Protein AF-A0A482RHV3-F1 (afdb_monomer_lite)

Secondary structure (DSSP, 8-state):
-HHHHHHHHHHHTT-SSEEESS-GGGHHHHHHHHHH-SSPEEEE--HHHHHHHHHHHHTTSS-HHHHHHHHHH-GGGS--SS-PPPPS------S----TTT---HHHHT-SEEE-TTHHHHHHHHHHHHHHHHHT--

Radius of gyration: 17.05 Å; chains: 1; bounding box: 28×46×50 Å

Sequence (138 aa):
MLATRAVARDVEEGADVVMVKPGMPYMDIIRDTANSVTLPVAVYQVSGEYAMLYHAATAGAFSLERAVMESLLCTSCCPLPLGCRAPAHTSRAHPLHVPPHMRAGFKRAGATILITYFAPDVLKWLKASAATAAAHRS

pLDDT: mean 77.73, std 21.41, range [29.59, 95.38]

Foldseek 3Di:
DVLLVVLVVCVVVPDQEAEDPAAQVVLVSLLVSLVNDPHAYEHENDPVNVVVLVVCVVVVVDPSLVVVCQQAAVCLPPDDPDDDDDDPDDDDDDVDPDPPVRRHHSVVSNHPHYHYPCVVVVVVVVVVVVVVVVVVVD

Structure (mmCIF, N/CA/C/O backbone):
data_AF-A0A482RHV3-F1
#
_entry.id   AF-A0A482RHV3-F1
#
loop_
_atom_site.group_PDB
_atom_site.id
_atom_site.type_symbol
_atom_site.label_atom_id
_atom_site.label_alt_id
_atom_site.label_comp_id
_atom_site.label_asym_id
_atom_site.label_entity_id
_atom_site.label_seq_id
_atom_site.pdbx_PDB_ins_code
_atom_site.Cartn_x
_atom_site.Cartn_y
_atom_site.Cartn_z
_atom_site.occupancy
_atom_site.B_iso_or_equiv
_atom_site.auth_seq_id
_atom_site.auth_comp_id
_atom_site.auth_asym_id
_atom_site.auth_atom_id
_atom_site.pdbx_PDB_model_num
ATOM 1 N N . MET A 1 1 ? -15.896 -11.165 7.874 1.00 71.06 1 MET A N 1
ATOM 2 C CA . MET A 1 1 ? -14.631 -11.681 7.297 1.00 71.06 1 MET A CA 1
ATOM 3 C C . MET A 1 1 ? -13.579 -11.789 8.405 1.00 71.06 1 MET A C 1
ATOM 5 O O . MET A 1 1 ? -13.714 -11.075 9.393 1.00 71.06 1 MET A O 1
ATOM 9 N N . LEU A 1 2 ? -12.568 -12.666 8.298 1.00 88.88 2 LEU A N 1
ATOM 10 C CA . LEU A 1 2 ? -11.502 -12.797 9.317 1.00 88.88 2 LEU A CA 1
ATOM 11 C C . LEU A 1 2 ? -10.729 -11.484 9.532 1.00 88.88 2 LEU A C 1
ATOM 13 O O . LEU A 1 2 ? -10.451 -11.137 10.674 1.00 88.88 2 LEU A O 1
ATOM 17 N N . ALA A 1 3 ? -10.474 -10.730 8.457 1.00 87.81 3 ALA A N 1
ATOM 18 C CA . ALA A 1 3 ? -9.776 -9.445 8.508 1.00 87.81 3 ALA A CA 1
ATOM 19 C C . ALA A 1 3 ? -10.468 -8.436 9.441 1.00 87.81 3 ALA A C 1
ATOM 21 O O . ALA A 1 3 ? -9.850 -7.948 10.377 1.00 87.81 3 ALA A O 1
ATOM 22 N N . THR A 1 4 ? -11.773 -8.204 9.274 1.00 87.00 4 THR A N 1
ATOM 23 C CA . THR A 1 4 ? -12.543 -7.278 10.125 1.00 87.00 4 THR A CA 1
ATOM 24 C C . THR A 1 4 ? -12.540 -7.690 11.599 1.00 87.00 4 THR A C 1
ATOM 26 O O . THR A 1 4 ? -12.526 -6.838 12.478 1.00 87.00 4 THR A O 1
ATOM 29 N N . ARG A 1 5 ? -12.539 -9.001 11.885 1.00 91.62 5 ARG A N 1
ATOM 30 C CA . ARG A 1 5 ? -12.485 -9.514 13.264 1.00 91.62 5 ARG A CA 1
ATOM 31 C C . ARG A 1 5 ? -11.115 -9.293 13.902 1.00 91.62 5 ARG A C 1
ATOM 33 O O . ARG A 1 5 ? -11.061 -8.951 15.074 1.00 91.62 5 ARG A O 1
ATOM 40 N N . ALA A 1 6 ? -10.038 -9.495 13.142 1.00 92.06 6 ALA A N 1
ATOM 41 C CA . ALA A 1 6 ? -8.682 -9.210 13.604 1.00 92.06 6 ALA A CA 1
ATOM 42 C C . ALA A 1 6 ? -8.512 -7.712 13.884 1.00 92.06 6 ALA A C 1
ATOM 44 O O . ALA A 1 6 ? -8.095 -7.341 14.969 1.00 92.06 6 ALA A O 1
ATOM 45 N N . VAL A 1 7 ? -8.968 -6.863 12.962 1.00 92.62 7 VAL A N 1
ATOM 46 C CA . VAL A 1 7 ? -8.947 -5.406 13.130 1.00 92.62 7 VAL A CA 1
ATOM 47 C C . VAL A 1 7 ? -9.720 -4.961 14.373 1.00 92.62 7 VAL A C 1
ATOM 49 O O . VAL A 1 7 ? -9.214 -4.151 15.140 1.00 92.62 7 VAL A O 1
ATOM 52 N N . ALA A 1 8 ? -10.931 -5.485 14.592 1.00 92.19 8 ALA A N 1
ATOM 53 C CA . ALA A 1 8 ? -11.720 -5.149 15.777 1.00 92.19 8 ALA A CA 1
ATOM 54 C C . ALA A 1 8 ? -10.989 -5.526 17.075 1.00 92.19 8 ALA A C 1
ATOM 56 O O . ALA A 1 8 ? -10.971 -4.743 18.018 1.00 92.19 8 ALA A O 1
ATOM 57 N N . ARG A 1 9 ? -10.328 -6.689 17.090 1.00 94.94 9 ARG A N 1
ATOM 58 C CA . ARG A 1 9 ? -9.505 -7.122 18.219 1.00 94.94 9 ARG A CA 1
ATOM 59 C C . ARG A 1 9 ? -8.299 -6.202 18.438 1.00 94.94 9 ARG A C 1
ATOM 61 O O . ARG A 1 9 ? -8.056 -5.817 19.571 1.00 94.94 9 ARG A O 1
ATOM 68 N N . ASP A 1 10 ? -7.580 -5.818 17.386 1.00 94.12 10 ASP A N 1
ATOM 69 C CA . ASP A 1 10 ? -6.425 -4.914 17.502 1.00 94.12 10 ASP A CA 1
ATOM 70 C C . ASP A 1 10 ? -6.849 -3.537 18.049 1.00 94.12 10 ASP A C 1
ATOM 72 O O . ASP A 1 10 ? -6.136 -2.921 18.841 1.00 94.12 10 ASP A O 1
ATOM 76 N N . VAL A 1 11 ? -8.043 -3.067 17.670 1.00 93.31 11 VAL A N 1
ATOM 77 C CA . VAL A 1 11 ? -8.641 -1.837 18.213 1.00 93.31 11 VAL A CA 1
ATOM 78 C C . VAL A 1 11 ? -8.963 -1.996 19.703 1.00 93.31 11 VAL A C 1
ATOM 80 O O . VAL A 1 11 ? -8.661 -1.097 20.485 1.00 93.31 11 VAL A O 1
ATOM 83 N N . GLU A 1 12 ? -9.541 -3.128 20.117 1.00 94.56 12 GLU A N 1
ATOM 84 C CA . GLU A 1 12 ? -9.814 -3.439 21.532 1.00 94.56 12 GLU A CA 1
ATOM 85 C C . GLU A 1 12 ? -8.529 -3.571 22.367 1.00 94.56 12 GLU A C 1
ATOM 87 O O . GLU A 1 12 ? -8.508 -3.178 23.533 1.00 94.56 12 GLU A O 1
ATOM 92 N N . GLU A 1 13 ? -7.446 -4.072 21.769 1.00 95.31 13 GLU A N 1
ATOM 93 C CA . GLU A 1 13 ? -6.113 -4.148 22.383 1.00 95.31 13 GLU A CA 1
ATOM 94 C C . GLU A 1 13 ? -5.410 -2.774 22.464 1.00 95.31 13 GLU A C 1
ATOM 96 O O . GLU A 1 13 ? -4.349 -2.663 23.080 1.00 95.31 13 GLU A O 1
ATOM 101 N N . GLY A 1 14 ? -6.018 -1.714 21.915 1.00 93.69 14 GLY A N 1
ATOM 102 C CA . GLY A 1 14 ? -5.547 -0.334 22.038 1.00 93.69 14 GLY A CA 1
ATOM 103 C C . GLY A 1 14 ? -4.613 0.126 20.917 1.00 93.69 14 GLY A C 1
ATOM 104 O O . GLY A 1 14 ? -3.769 0.987 21.152 1.00 93.69 14 GLY A O 1
ATOM 105 N N . ALA A 1 15 ? -4.725 -0.433 19.709 1.00 93.94 15 ALA A N 1
ATOM 106 C CA . ALA A 1 15 ? -3.962 0.051 18.560 1.00 93.94 15 ALA A CA 1
ATOM 107 C C . ALA A 1 15 ? -4.352 1.492 18.175 1.00 93.94 15 ALA A C 1
ATOM 109 O O . ALA A 1 15 ? -5.530 1.815 18.056 1.00 93.94 15 ALA A O 1
ATOM 110 N N . ASP A 1 16 ? -3.361 2.342 17.888 1.00 93.88 16 ASP A N 1
ATOM 111 C CA . ASP A 1 16 ? -3.587 3.715 17.397 1.00 93.88 16 ASP A CA 1
ATOM 112 C C . ASP A 1 16 ? -3.777 3.788 15.872 1.00 93.88 16 ASP A C 1
ATOM 114 O O . ASP A 1 16 ? -4.356 4.735 15.336 1.00 93.88 16 ASP A O 1
ATOM 118 N N . VAL A 1 17 ? -3.244 2.799 15.150 1.00 93.62 17 VAL A N 1
ATOM 119 C CA . VAL A 1 17 ? -3.249 2.717 13.685 1.00 93.62 17 VAL A CA 1
ATOM 120 C C . VAL A 1 17 ? -3.452 1.265 13.284 1.00 93.62 17 VAL A C 1
ATOM 122 O O . VAL A 1 17 ? -2.771 0.373 13.785 1.00 93.62 17 VAL A O 1
ATOM 125 N N . VAL A 1 18 ? -4.342 1.036 12.323 1.00 94.06 18 VAL A N 1
ATOM 126 C CA . VAL A 1 18 ? -4.572 -0.292 11.745 1.00 94.06 18 VAL A CA 1
ATOM 127 C C . VAL A 1 18 ? -3.834 -0.381 10.420 1.00 94.06 18 VAL A C 1
ATOM 129 O O . VAL A 1 18 ? -3.900 0.546 9.616 1.00 94.06 18 VAL A O 1
ATOM 132 N N . MET A 1 19 ? -3.142 -1.488 10.156 1.00 94.38 19 MET A N 1
ATOM 133 C CA . MET A 1 19 ? -2.393 -1.665 8.913 1.00 94.38 19 MET A CA 1
ATOM 134 C C . MET A 1 19 ? -2.876 -2.873 8.114 1.00 94.38 19 MET A C 1
ATOM 136 O O . MET A 1 19 ? -3.035 -3.962 8.656 1.00 94.38 19 MET A O 1
ATOM 140 N N . VAL A 1 20 ? -3.006 -2.698 6.798 1.00 93.12 20 VAL A N 1
ATOM 141 C CA . VAL A 1 20 ? -3.233 -3.796 5.852 1.00 93.12 20 VAL A CA 1
ATOM 142 C C . VAL A 1 20 ? -1.963 -4.070 5.051 1.00 93.12 20 VAL A C 1
ATOM 144 O O . VAL A 1 20 ? -1.325 -3.164 4.501 1.00 93.12 20 VAL A O 1
ATOM 147 N N . LYS A 1 21 ? -1.592 -5.349 4.992 1.00 93.69 21 LYS A N 1
ATOM 148 C CA . LYS A 1 21 ? -0.455 -5.859 4.230 1.00 93.69 21 LYS A CA 1
ATOM 149 C C . LYS A 1 21 ? -0.822 -7.225 3.643 1.00 93.69 21 LYS A C 1
ATOM 151 O O . LYS A 1 21 ? -1.242 -8.086 4.416 1.00 93.69 21 LYS A O 1
ATOM 156 N N . PRO A 1 22 ? -0.574 -7.492 2.346 1.00 91.94 22 PRO A N 1
ATOM 157 C CA . PRO A 1 22 ? -0.083 -6.595 1.288 1.00 91.94 22 PRO A CA 1
ATOM 158 C C . PRO A 1 22 ? -1.132 -5.580 0.788 1.00 91.94 22 PRO A C 1
ATOM 160 O O . PRO A 1 22 ? -2.271 -5.594 1.238 1.00 91.94 22 PRO A O 1
ATOM 163 N N . GLY A 1 23 ? -0.729 -4.660 -0.092 1.00 88.56 23 GLY A N 1
ATOM 164 C CA . GLY A 1 23 ? -1.519 -3.501 -0.502 1.00 88.56 23 GLY A CA 1
ATOM 165 C C . GLY A 1 23 ? -2.397 -3.759 -1.725 1.00 88.56 23 GLY A C 1
ATOM 166 O O . GLY A 1 23 ? -3.612 -3.892 -1.597 1.00 88.56 23 GLY A O 1
ATOM 167 N N . MET A 1 24 ? -1.809 -3.749 -2.931 1.00 87.06 24 MET A N 1
ATOM 168 C CA . MET A 1 24 ? -2.559 -3.787 -4.199 1.00 87.06 24 MET A CA 1
ATOM 169 C C . MET A 1 24 ? -3.577 -4.936 -4.327 1.00 87.06 24 MET A C 1
ATOM 171 O O . MET A 1 24 ? -4.678 -4.667 -4.808 1.00 87.06 24 MET A O 1
ATOM 175 N N . PRO A 1 25 ? -3.283 -6.187 -3.917 1.00 90.56 25 PRO A N 1
ATOM 176 C CA . PRO A 1 25 ? -4.238 -7.285 -4.073 1.00 90.56 25 PRO A CA 1
ATOM 177 C C . PRO A 1 25 ? -5.398 -7.256 -3.066 1.00 90.56 25 PRO A C 1
ATOM 179 O O . PRO A 1 25 ? -6.362 -7.984 -3.264 1.00 90.56 25 PRO A O 1
ATOM 182 N N . TYR A 1 26 ? -5.324 -6.429 -2.017 1.00 91.31 26 TYR A N 1
ATOM 183 C CA . TYR A 1 26 ? -6.296 -6.391 -0.916 1.00 91.31 26 TYR A CA 1
ATOM 184 C C . TYR A 1 26 ? -6.963 -5.012 -0.764 1.00 91.31 26 TYR A C 1
ATOM 186 O O . TYR A 1 26 ? -7.274 -4.566 0.342 1.00 91.31 26 TYR A O 1
ATOM 194 N N . MET A 1 27 ? -7.172 -4.295 -1.876 1.00 88.94 27 MET A N 1
ATOM 195 C CA . MET A 1 27 ? -7.837 -2.979 -1.869 1.00 88.94 27 MET A CA 1
ATOM 196 C C . MET A 1 27 ? -9.292 -3.028 -1.381 1.00 88.94 27 MET A C 1
ATOM 198 O O . MET A 1 27 ? -9.790 -2.037 -0.849 1.00 88.94 27 MET A O 1
ATOM 202 N N . ASP A 1 28 ? -9.962 -4.162 -1.549 1.00 90.44 28 ASP A N 1
ATOM 203 C CA . 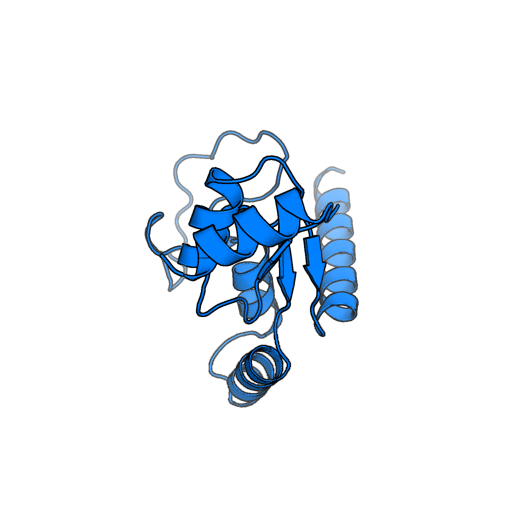ASP A 1 28 ? -11.267 -4.470 -0.964 1.00 90.44 28 ASP A CA 1
ATOM 204 C C . ASP A 1 28 ? -11.193 -4.527 0.568 1.00 90.44 28 ASP A C 1
ATOM 206 O O . ASP A 1 28 ? -11.942 -3.824 1.242 1.00 90.44 28 ASP A O 1
ATOM 210 N N . ILE A 1 29 ? -10.212 -5.245 1.123 1.00 92.06 29 ILE A N 1
ATOM 211 C CA . ILE A 1 29 ? -10.000 -5.335 2.574 1.00 92.06 29 ILE A CA 1
ATOM 212 C C . ILE A 1 29 ? -9.630 -3.972 3.161 1.00 92.06 29 ILE A C 1
ATOM 214 O O . ILE A 1 29 ? -10.110 -3.627 4.239 1.00 92.06 29 ILE A O 1
ATOM 218 N N . ILE A 1 30 ? -8.808 -3.174 2.470 1.00 91.69 30 ILE A N 1
ATOM 219 C CA . ILE A 1 30 ? -8.476 -1.805 2.899 1.00 91.69 30 ILE A CA 1
ATOM 220 C C . ILE A 1 30 ? -9.752 -0.972 3.025 1.00 91.69 30 ILE A C 1
ATOM 222 O O . ILE A 1 30 ? -9.928 -0.269 4.019 1.00 91.69 30 ILE A O 1
ATOM 226 N N . ARG A 1 31 ? -10.658 -1.093 2.050 1.00 91.25 31 ARG A N 1
ATOM 227 C CA . ARG A 1 31 ? -11.929 -0.371 2.048 1.00 91.25 31 ARG A CA 1
ATOM 228 C C . ARG A 1 31 ? -12.863 -0.835 3.154 1.00 91.25 31 ARG A C 1
ATOM 230 O O . ARG A 1 31 ? -13.419 0.002 3.859 1.00 91.25 31 ARG A O 1
ATOM 237 N N . ASP A 1 32 ? -13.010 -2.140 3.332 1.00 91.9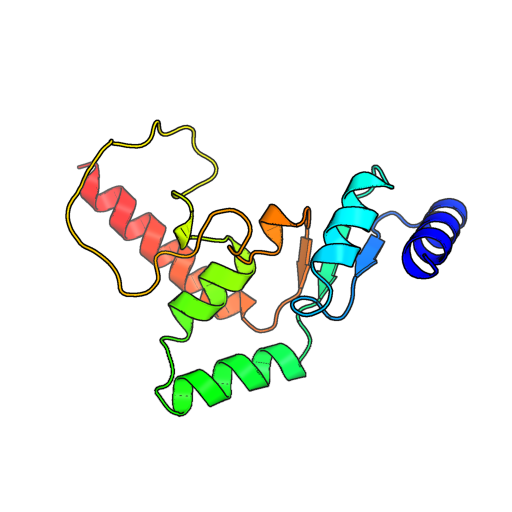4 32 ASP A N 1
ATOM 238 C CA . ASP A 1 32 ? -13.832 -2.699 4.404 1.00 91.94 32 ASP A CA 1
ATOM 239 C C . ASP A 1 32 ? -13.288 -2.303 5.778 1.00 91.94 32 ASP A C 1
ATOM 241 O O . ASP A 1 32 ? -14.047 -1.886 6.650 1.00 91.94 32 ASP A O 1
ATOM 245 N N . THR A 1 33 ? -11.964 -2.342 5.944 1.00 91.62 33 THR A N 1
ATOM 246 C CA . THR A 1 33 ? -11.276 -1.902 7.162 1.00 91.62 33 THR A CA 1
ATOM 247 C C . THR A 1 33 ? -11.554 -0.427 7.428 1.00 91.62 33 THR A C 1
ATOM 249 O O . THR A 1 33 ? -12.056 -0.099 8.500 1.00 91.62 33 THR A O 1
ATOM 252 N N . ALA A 1 34 ? -11.327 0.445 6.441 1.00 90.75 34 ALA A N 1
ATOM 253 C CA . ALA A 1 34 ? -11.549 1.886 6.560 1.00 90.75 34 ALA A CA 1
ATOM 254 C C . ALA A 1 34 ? -13.014 2.257 6.846 1.00 90.75 34 ALA A C 1
ATOM 256 O O . ALA A 1 34 ? -13.270 3.265 7.493 1.00 90.75 34 ALA A O 1
ATOM 257 N N . ASN A 1 35 ? -13.975 1.447 6.395 1.00 91.31 35 ASN A N 1
ATOM 258 C CA . ASN A 1 35 ? -15.391 1.642 6.715 1.00 91.31 35 ASN A CA 1
ATOM 259 C C . ASN A 1 35 ? -15.771 1.111 8.108 1.00 91.31 35 ASN A C 1
ATOM 261 O O . ASN A 1 35 ? -16.801 1.506 8.648 1.00 91.31 35 ASN A O 1
ATOM 265 N N . SER A 1 36 ? -14.983 0.186 8.663 1.00 89.62 36 SER A N 1
ATOM 266 C CA . SER A 1 36 ? -15.286 -0.502 9.924 1.00 89.62 36 SER A CA 1
ATOM 267 C C . SER A 1 36 ? -14.668 0.145 11.165 1.00 89.62 36 SER A C 1
ATOM 269 O O . SER A 1 36 ? -15.161 -0.094 12.265 1.00 89.62 36 SER A O 1
ATOM 271 N N . VAL A 1 37 ? -13.616 0.959 11.010 1.00 89.25 37 VAL A N 1
ATOM 272 C CA . VAL A 1 37 ? -12.912 1.614 12.125 1.00 89.25 37 VAL A CA 1
ATOM 273 C C . VAL A 1 37 ? -12.770 3.114 11.904 1.00 89.25 37 VAL A C 1
ATOM 275 O O . VAL A 1 37 ? -12.697 3.588 10.776 1.00 89.25 37 VAL A O 1
ATOM 278 N N . THR A 1 38 ? -12.681 3.870 12.996 1.00 90.12 38 THR A N 1
ATOM 279 C CA . THR A 1 38 ? -12.411 5.318 12.966 1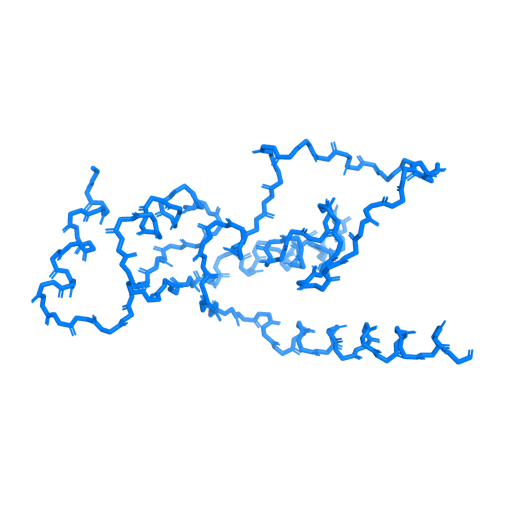.00 90.12 38 THR A CA 1
ATOM 280 C C . THR A 1 38 ? -10.919 5.651 13.003 1.00 90.12 38 THR A C 1
ATOM 282 O O . THR A 1 38 ? -10.542 6.809 12.825 1.00 90.12 38 THR A O 1
ATOM 285 N N . LEU A 1 39 ? -10.070 4.656 13.265 1.00 91.88 39 LEU A N 1
ATOM 286 C CA . LEU A 1 39 ? -8.622 4.821 13.331 1.00 91.88 39 LEU A CA 1
ATOM 287 C C . LEU A 1 39 ? -8.015 5.014 11.932 1.00 91.88 39 LEU A C 1
ATOM 289 O O . LEU A 1 39 ? -8.548 4.498 10.946 1.00 91.88 39 LEU A O 1
ATOM 293 N N . PRO A 1 40 ? -6.870 5.710 11.817 1.00 93.00 40 PRO A N 1
ATOM 294 C CA . PRO A 1 40 ? -6.137 5.790 10.564 1.00 93.00 40 PRO A CA 1
ATOM 295 C C . PRO A 1 40 ? -5.771 4.397 10.041 1.00 93.00 40 PRO A C 1
ATOM 297 O O . PRO A 1 40 ? -5.201 3.579 10.764 1.00 93.00 40 PRO A O 1
ATOM 300 N N . VAL A 1 41 ? -6.047 4.156 8.757 1.00 93.25 41 VAL A N 1
ATOM 301 C CA . VAL A 1 41 ? -5.632 2.929 8.068 1.00 93.25 41 VAL A CA 1
ATOM 302 C C . VAL A 1 41 ? -4.328 3.176 7.314 1.00 93.25 41 VAL A C 1
ATOM 304 O O . VAL A 1 41 ? -4.243 4.056 6.447 1.00 93.25 41 VAL A O 1
ATOM 307 N N . ALA A 1 42 ? -3.309 2.393 7.646 1.00 94.12 42 ALA A N 1
ATOM 308 C CA . ALA A 1 42 ? -2.040 2.318 6.948 1.00 94.12 42 ALA A CA 1
ATOM 309 C C . ALA A 1 42 ? -2.034 1.163 5.940 1.00 94.12 42 ALA A C 1
ATOM 311 O O . ALA A 1 42 ? -2.609 0.101 6.170 1.00 94.12 42 ALA A O 1
ATOM 312 N N . VAL A 1 43 ? -1.341 1.349 4.821 1.00 94.62 43 VAL A N 1
ATOM 313 C CA . VAL A 1 43 ? -1.122 0.292 3.830 1.00 94.62 43 VAL A CA 1
ATOM 314 C C . VAL A 1 43 ? 0.363 0.119 3.590 1.00 94.62 43 VAL A C 1
ATOM 316 O O . VAL A 1 43 ? 1.090 1.098 3.418 1.00 94.62 43 VAL A O 1
ATOM 319 N N . TYR A 1 44 ? 0.807 -1.135 3.550 1.00 94.38 44 TYR A N 1
ATOM 320 C CA . TYR A 1 44 ? 2.181 -1.477 3.212 1.00 94.38 44 TYR A CA 1
ATOM 321 C C . TYR A 1 44 ? 2.254 -2.091 1.813 1.00 94.38 44 TYR A C 1
ATOM 323 O O . TYR A 1 44 ? 1.826 -3.228 1.596 1.00 94.38 44 TYR A O 1
ATOM 331 N N . GLN A 1 45 ? 2.844 -1.353 0.871 1.00 92.94 45 GLN A N 1
ATOM 332 C CA . GLN A 1 45 ? 3.166 -1.875 -0.453 1.00 92.94 45 GLN A CA 1
ATOM 333 C C . GLN A 1 45 ? 4.391 -2.787 -0.338 1.00 92.94 45 GLN A C 1
ATOM 335 O O . GLN A 1 45 ? 5.517 -2.321 -0.147 1.00 92.94 45 GLN A O 1
ATOM 340 N N . VAL A 1 46 ? 4.166 -4.100 -0.418 1.00 94.62 46 VAL A N 1
ATOM 341 C CA . VAL A 1 46 ? 5.218 -5.092 -0.159 1.00 94.62 46 VAL A CA 1
ATOM 342 C C . VAL A 1 46 ? 6.324 -5.087 -1.209 1.00 94.62 46 VAL A C 1
ATOM 344 O O . VAL A 1 46 ? 6.152 -4.626 -2.335 1.00 94.62 46 VAL A O 1
ATOM 347 N N . SER A 1 47 ? 7.470 -5.667 -0.855 1.00 93.88 47 SER A N 1
ATOM 348 C CA . SER A 1 47 ? 8.621 -5.799 -1.753 1.00 93.88 47 SER A CA 1
ATOM 349 C C . SER A 1 47 ? 8.280 -6.528 -3.056 1.00 93.88 47 SER A C 1
ATOM 351 O O . SER A 1 47 ? 8.774 -6.141 -4.109 1.00 93.88 47 SER A O 1
ATOM 353 N N . GLY A 1 48 ? 7.397 -7.532 -3.014 1.00 93.62 48 GLY A N 1
ATOM 354 C CA . GLY A 1 48 ? 6.927 -8.230 -4.215 1.00 93.62 48 GLY A CA 1
ATOM 355 C C . GLY A 1 48 ? 6.143 -7.325 -5.170 1.00 93.62 48 GLY A C 1
ATOM 356 O O . GLY A 1 48 ? 6.344 -7.378 -6.378 1.00 93.62 48 GLY A O 1
ATOM 357 N N . GLU A 1 49 ? 5.309 -6.434 -4.632 1.00 92.94 49 GLU A N 1
ATOM 358 C CA . GLU A 1 49 ? 4.574 -5.433 -5.412 1.00 92.94 49 GLU A CA 1
ATOM 359 C C . GLU A 1 49 ? 5.520 -4.401 -6.035 1.00 92.94 49 GLU A C 1
ATOM 361 O O . GLU A 1 49 ? 5.364 -4.032 -7.199 1.00 92.94 49 GLU A O 1
ATOM 366 N N . TYR A 1 50 ? 6.528 -3.968 -5.274 1.00 93.19 50 TYR A N 1
ATOM 367 C CA . TYR A 1 50 ? 7.586 -3.097 -5.777 1.00 93.19 50 TYR A CA 1
ATOM 368 C C . TYR A 1 50 ? 8.355 -3.753 -6.929 1.00 93.19 50 TYR A C 1
ATOM 370 O O . TYR A 1 50 ? 8.453 -3.173 -8.010 1.00 93.19 50 TYR A O 1
ATOM 378 N N . ALA A 1 51 ? 8.854 -4.976 -6.722 1.00 94.62 51 ALA A N 1
ATOM 379 C CA . ALA A 1 51 ? 9.626 -5.711 -7.718 1.00 94.62 51 ALA A CA 1
ATOM 380 C C . ALA A 1 51 ? 8.803 -5.977 -8.985 1.00 94.62 51 ALA A C 1
ATOM 382 O O . ALA A 1 51 ? 9.314 -5.824 -10.091 1.00 94.62 51 ALA A O 1
ATOM 383 N N . MET A 1 52 ? 7.515 -6.299 -8.837 1.00 94.38 52 MET A N 1
ATOM 384 C CA . MET A 1 52 ? 6.595 -6.482 -9.959 1.00 94.38 52 MET A CA 1
ATOM 385 C C . MET A 1 52 ? 6.494 -5.218 -10.821 1.00 94.38 52 MET A C 1
ATOM 387 O O . MET A 1 52 ? 6.671 -5.292 -12.036 1.00 94.38 52 MET A O 1
ATOM 391 N N . LEU A 1 53 ? 6.247 -4.055 -10.206 1.00 92.69 53 LEU A N 1
ATOM 392 C CA . LEU A 1 53 ? 6.148 -2.787 -10.935 1.00 92.69 53 LEU A CA 1
ATOM 393 C C . LEU A 1 53 ? 7.484 -2.385 -11.565 1.00 92.69 53 LEU A C 1
ATOM 395 O O . LEU A 1 53 ? 7.511 -1.950 -12.716 1.00 92.69 53 LEU A O 1
ATOM 399 N N . TYR A 1 54 ? 8.584 -2.561 -10.832 1.00 93.56 54 TYR A N 1
ATOM 400 C CA . TYR A 1 54 ? 9.923 -2.248 -11.315 1.00 93.56 54 TYR A CA 1
ATOM 401 C C . TYR A 1 54 ? 10.283 -3.096 -12.539 1.00 93.56 54 TYR A C 1
ATOM 403 O O . TYR A 1 54 ? 10.605 -2.548 -13.592 1.00 93.56 54 TYR A O 1
ATOM 411 N N . HIS A 1 55 ? 10.154 -4.422 -12.447 1.00 95.38 55 HIS A N 1
ATOM 412 C CA . HIS A 1 55 ? 10.529 -5.318 -13.538 1.00 95.38 55 HIS A CA 1
ATOM 413 C C . HIS A 1 55 ? 9.628 -5.165 -14.764 1.00 95.38 55 HIS A C 1
ATOM 415 O O . HIS A 1 55 ? 10.133 -5.107 -15.885 1.00 95.38 55 HIS A O 1
ATOM 421 N N . ALA A 1 56 ? 8.315 -5.018 -14.572 1.00 93.50 56 ALA A N 1
ATOM 422 C CA . ALA A 1 56 ? 7.392 -4.785 -15.679 1.00 93.50 56 ALA A CA 1
ATOM 423 C C . ALA A 1 56 ? 7.679 -3.458 -16.406 1.00 93.50 56 ALA A C 1
ATOM 425 O O . ALA A 1 56 ? 7.627 -3.406 -17.636 1.00 93.50 56 ALA A O 1
ATOM 426 N N . ALA A 1 57 ? 8.066 -2.407 -15.675 1.00 94.00 57 ALA A N 1
ATOM 427 C CA . ALA A 1 57 ? 8.497 -1.157 -16.288 1.00 94.00 57 ALA A CA 1
ATOM 428 C C . ALA A 1 57 ? 9.842 -1.293 -17.018 1.00 94.00 57 ALA A C 1
ATOM 430 O O . ALA A 1 57 ? 9.978 -0.794 -18.133 1.00 94.00 57 ALA A O 1
ATOM 431 N N . THR A 1 58 ? 10.822 -2.009 -16.449 1.00 93.12 58 THR A N 1
ATOM 432 C CA . THR A 1 58 ? 12.103 -2.268 -17.139 1.00 93.12 58 THR A CA 1
ATOM 433 C C . THR A 1 58 ? 11.936 -3.115 -18.401 1.00 93.12 58 THR A C 1
ATOM 435 O O . THR A 1 58 ? 12.682 -2.935 -19.356 1.00 93.12 58 THR A O 1
ATOM 438 N N . ALA A 1 59 ? 10.926 -3.989 -18.441 1.00 94.94 59 ALA A N 1
ATOM 439 C CA . ALA A 1 59 ? 10.549 -4.758 -19.625 1.00 94.94 59 ALA A CA 1
ATOM 440 C C . ALA A 1 59 ? 9.770 -3.930 -20.669 1.00 94.94 59 ALA A C 1
ATOM 442 O O . ALA A 1 59 ? 9.395 -4.458 -21.713 1.00 94.94 59 ALA A O 1
ATOM 443 N N . GLY A 1 60 ? 9.503 -2.646 -20.400 1.00 91.69 60 GLY A N 1
ATOM 444 C CA . GLY A 1 60 ? 8.814 -1.742 -21.320 1.00 91.69 60 GLY A CA 1
ATOM 445 C C . GLY A 1 60 ? 7.295 -1.916 -21.377 1.00 91.69 60 GLY A C 1
ATOM 446 O O . GLY A 1 60 ? 6.664 -1.350 -22.267 1.00 91.69 60 GLY A O 1
ATOM 447 N N . ALA A 1 61 ? 6.683 -2.659 -20.447 1.00 89.88 61 ALA A N 1
ATOM 448 C CA . ALA A 1 61 ? 5.234 -2.878 -20.450 1.00 89.88 61 ALA A CA 1
ATOM 449 C C . ALA A 1 61 ? 4.440 -1.587 -20.169 1.00 89.88 61 ALA A C 1
ATOM 451 O O . ALA A 1 61 ? 3.350 -1.392 -20.704 1.00 89.88 61 ALA A O 1
ATOM 452 N N . PHE A 1 62 ? 4.977 -0.704 -19.322 1.00 89.62 62 PHE A N 1
ATOM 453 C CA . PHE A 1 62 ? 4.376 0.582 -18.958 1.00 89.62 62 PHE A CA 1
ATOM 454 C C . PHE A 1 62 ? 5.412 1.530 -18.342 1.00 89.62 62 PHE A C 1
ATOM 456 O O . PHE A 1 62 ? 6.506 1.117 -17.958 1.00 89.62 62 PHE A O 1
ATOM 463 N N . SER A 1 63 ? 5.065 2.814 -18.201 1.00 90.62 63 SER A N 1
ATOM 464 C CA . SER A 1 63 ? 5.916 3.764 -17.483 1.00 90.62 63 SER A CA 1
ATOM 465 C C . SER A 1 63 ? 5.799 3.585 -15.967 1.00 90.62 63 SER A C 1
ATOM 467 O O . SER A 1 63 ? 4.700 3.597 -15.405 1.00 90.62 63 SER A O 1
ATOM 469 N N . LEU A 1 64 ? 6.951 3.451 -15.301 1.00 90.44 64 LEU A N 1
ATOM 470 C CA . LEU A 1 64 ? 7.029 3.219 -13.856 1.00 90.44 64 LEU A CA 1
ATOM 471 C C . LEU A 1 64 ? 6.326 4.325 -13.063 1.00 90.44 64 LEU A C 1
ATOM 473 O O . LEU A 1 64 ? 5.492 4.037 -12.211 1.00 90.44 64 LEU A O 1
ATOM 477 N N . GLU A 1 65 ? 6.623 5.585 -13.391 1.00 89.94 65 GLU A N 1
ATOM 478 C CA . GLU A 1 65 ? 6.023 6.753 -12.740 1.00 89.94 65 GLU A CA 1
ATOM 479 C C . GLU A 1 65 ? 4.495 6.705 -12.805 1.00 89.94 65 GLU A C 1
ATOM 481 O O . GLU A 1 65 ? 3.824 6.861 -11.788 1.00 89.94 65 GLU A O 1
ATOM 486 N N . ARG A 1 66 ? 3.924 6.418 -13.981 1.00 85.44 66 ARG A N 1
ATOM 487 C CA . ARG A 1 66 ? 2.468 6.387 -14.154 1.00 85.44 66 ARG A CA 1
ATOM 488 C C . ARG A 1 66 ? 1.836 5.241 -13.374 1.00 85.44 66 ARG A C 1
ATOM 490 O O . ARG A 1 66 ? 0.857 5.477 -12.674 1.00 85.44 66 ARG A O 1
ATOM 497 N N . ALA A 1 67 ? 2.400 4.038 -13.464 1.00 88.75 67 ALA A N 1
ATOM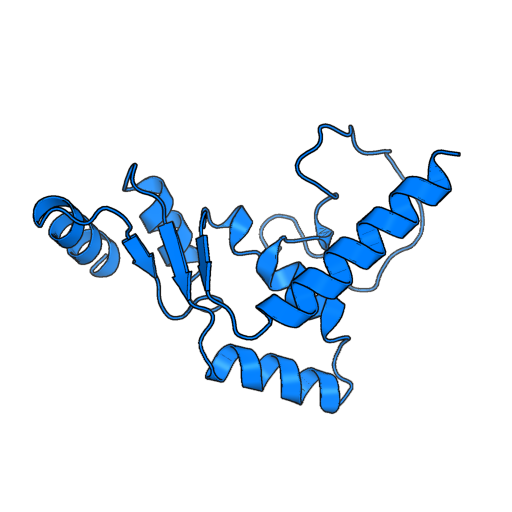 498 C CA . ALA A 1 67 ? 1.874 2.861 -12.775 1.00 88.75 67 ALA A CA 1
ATOM 499 C C . ALA A 1 67 ? 1.912 3.026 -11.247 1.00 88.75 67 ALA A C 1
ATOM 501 O O . ALA A 1 67 ? 0.939 2.714 -10.553 1.00 88.75 67 ALA A O 1
ATOM 502 N N . VAL A 1 68 ? 3.006 3.582 -10.719 1.00 90.06 68 VAL A N 1
ATOM 503 C CA . VAL A 1 68 ? 3.129 3.900 -9.294 1.00 90.06 68 VAL A CA 1
ATOM 504 C C . VAL A 1 68 ? 2.123 4.986 -8.914 1.00 90.06 68 VAL A C 1
ATOM 506 O O . VAL A 1 68 ? 1.311 4.770 -8.022 1.00 90.06 68 VAL A O 1
ATOM 509 N N . MET A 1 69 ? 2.086 6.120 -9.615 1.00 87.19 69 MET A N 1
ATOM 510 C CA . MET A 1 69 ? 1.166 7.219 -9.291 1.00 87.19 69 MET A CA 1
ATOM 511 C C . MET A 1 69 ? -0.313 6.813 -9.371 1.00 87.19 69 MET A C 1
ATOM 513 O O . MET A 1 69 ? -1.124 7.271 -8.560 1.00 87.19 69 MET A O 1
ATOM 517 N N . GLU A 1 70 ? -0.671 5.918 -10.290 1.00 86.06 70 GLU A N 1
ATOM 518 C CA . GLU A 1 70 ? -2.011 5.338 -10.375 1.00 86.06 70 GLU A CA 1
ATOM 519 C C . GLU A 1 70 ? -2.319 4.450 -9.163 1.00 86.06 70 GLU A C 1
ATOM 521 O O . GLU A 1 70 ? -3.345 4.649 -8.514 1.00 86.06 70 GLU A O 1
ATOM 526 N N . SER A 1 71 ? -1.388 3.576 -8.771 1.00 85.81 71 SER A N 1
ATOM 527 C CA . SER A 1 71 ? -1.518 2.719 -7.581 1.00 85.81 71 SER A CA 1
ATOM 528 C C . SER A 1 71 ? -1.687 3.518 -6.279 1.00 85.81 71 SER A C 1
ATOM 530 O O . SER A 1 71 ? -2.391 3.090 -5.366 1.00 85.81 71 SER A O 1
ATOM 532 N N . LEU A 1 72 ? -1.068 4.698 -6.187 1.00 83.75 72 LEU A N 1
ATOM 533 C CA . LEU A 1 72 ? -1.086 5.553 -4.997 1.00 83.75 72 LEU A CA 1
ATOM 534 C C . LEU A 1 72 ? -2.345 6.423 -4.906 1.00 83.75 72 LEU A C 1
ATOM 536 O O . LEU A 1 72 ? -3.069 6.403 -3.906 1.00 83.75 72 LEU A O 1
ATOM 540 N N . LEU A 1 73 ? -2.575 7.223 -5.947 1.00 74.69 73 LEU A N 1
ATOM 541 C CA . LEU A 1 73 ? -3.470 8.380 -5.914 1.00 74.69 73 LEU A CA 1
ATOM 542 C C . LEU A 1 73 ? -4.649 8.245 -6.870 1.00 74.69 73 LEU A C 1
ATOM 544 O O . LEU A 1 73 ? -5.590 9.028 -6.762 1.00 74.69 73 LEU A O 1
ATOM 548 N N . CYS A 1 74 ? -4.616 7.276 -7.789 1.00 64.62 74 CYS A N 1
ATOM 549 C CA . CYS A 1 74 ? -5.570 7.177 -8.884 1.00 64.62 74 CYS A CA 1
ATOM 550 C C . CYS A 1 74 ? -5.605 8.457 -9.751 1.00 64.62 74 CYS A C 1
ATOM 552 O O . CYS A 1 74 ? -6.635 9.119 -9.902 1.00 64.62 74 CYS A O 1
ATOM 554 N N . THR A 1 75 ? -4.470 8.824 -10.346 1.00 53.81 75 THR A N 1
ATOM 555 C CA . THR A 1 75 ? -4.332 10.049 -11.158 1.00 53.81 75 THR A CA 1
ATOM 556 C C . THR A 1 75 ? -5.179 10.060 -12.439 1.00 53.81 75 THR A C 1
ATOM 558 O O . THR A 1 75 ? -5.524 11.132 -12.930 1.00 53.81 75 THR A O 1
ATOM 561 N N . SER A 1 76 ? -5.593 8.896 -12.949 1.00 47.78 76 SER A N 1
ATOM 562 C CA . SER A 1 76 ? -6.474 8.734 -14.120 1.00 47.78 76 SER A CA 1
ATOM 563 C C . SER A 1 76 ? -7.930 9.180 -13.877 1.00 47.78 76 SER A C 1
ATOM 565 O O . SER A 1 76 ? -8.750 9.166 -14.797 1.00 47.78 76 SER A O 1
ATOM 567 N N . CYS A 1 77 ? -8.272 9.593 -12.649 1.00 40.19 77 CYS A N 1
ATOM 568 C CA . CYS A 1 77 ? -9.650 9.863 -12.237 1.00 40.19 77 CYS A CA 1
ATOM 569 C C . CYS A 1 77 ? -10.136 11.305 -12.455 1.00 40.19 77 CYS A C 1
ATOM 571 O O . CYS A 1 77 ? -11.340 11.483 -12.620 1.00 40.19 77 CYS A O 1
ATOM 573 N N . CYS A 1 78 ? -9.214 12.277 -12.466 1.00 32.62 78 CYS A N 1
ATOM 574 C CA . CYS A 1 78 ? -9.362 13.742 -12.300 1.00 32.62 78 CYS A CA 1
ATOM 575 C C . CYS A 1 78 ? -8.413 14.156 -11.151 1.00 32.62 78 CYS A C 1
ATOM 577 O O . CYS A 1 78 ? -8.354 13.435 -10.149 1.00 32.62 78 CYS A O 1
ATOM 579 N N . PRO A 1 79 ? -7.596 15.218 -11.286 1.00 49.34 79 PRO A N 1
ATOM 580 C CA . PRO A 1 79 ? -6.435 15.398 -10.432 1.00 49.34 79 PRO A CA 1
ATOM 581 C C . PRO A 1 79 ? -6.778 16.159 -9.144 1.00 49.34 79 PRO A C 1
ATOM 583 O O . PRO A 1 79 ? -7.502 17.146 -9.164 1.00 49.34 79 PRO A O 1
ATOM 586 N N . LEU A 1 80 ? -6.108 15.757 -8.063 1.00 40.31 80 LEU A N 1
ATOM 587 C CA . LEU A 1 80 ? -5.802 16.548 -6.864 1.00 40.31 80 LEU A CA 1
ATOM 588 C C . LEU A 1 80 ? -6.921 16.786 -5.821 1.00 40.31 80 LEU A C 1
ATOM 590 O O . LEU A 1 80 ? -8.095 16.930 -6.148 1.00 40.31 80 LEU A O 1
ATOM 594 N N . PRO A 1 81 ? -6.533 16.911 -4.532 1.00 34.50 81 PRO A N 1
ATOM 595 C CA . PRO A 1 81 ? -7.428 17.191 -3.401 1.00 34.50 81 PRO A CA 1
ATOM 596 C C . PRO A 1 81 ? -7.963 18.639 -3.372 1.00 34.50 81 PRO A C 1
ATOM 598 O O . PRO A 1 81 ? -8.469 19.090 -2.350 1.00 34.50 81 PRO A O 1
ATOM 601 N N . LEU A 1 82 ? -7.844 19.388 -4.472 1.00 37.12 82 LEU A N 1
ATOM 602 C CA . LEU A 1 82 ? -8.167 20.812 -4.564 1.00 37.12 82 LEU A CA 1
ATOM 603 C C . LEU A 1 82 ? -9.247 21.046 -5.628 1.00 37.12 82 LEU A C 1
ATOM 605 O O . LEU A 1 82 ? -8.948 21.429 -6.753 1.00 37.12 82 LEU A O 1
ATOM 609 N N . GLY A 1 83 ? -10.503 20.788 -5.256 1.00 36.59 83 GLY A N 1
ATOM 610 C CA . GLY A 1 83 ? -11.691 21.562 -5.653 1.00 36.59 83 GLY A CA 1
ATOM 611 C C . GLY A 1 83 ? -11.877 22.047 -7.101 1.00 36.59 83 GLY A C 1
ATOM 612 O O . GLY A 1 83 ? -12.527 23.074 -7.284 1.00 36.59 83 GLY A O 1
ATOM 613 N N . CYS A 1 84 ? -11.374 21.373 -8.135 1.00 35.09 84 CYS A N 1
ATOM 614 C CA . CYS A 1 84 ? -11.613 21.780 -9.522 1.00 35.09 84 CYS A CA 1
ATOM 615 C C . CYS A 1 84 ? -12.802 21.017 -10.130 1.00 35.09 84 CYS A C 1
ATOM 617 O O . CYS A 1 84 ? -12.807 19.791 -10.234 1.00 35.09 84 CYS A O 1
ATOM 619 N N . ARG A 1 85 ? -13.835 21.765 -10.549 1.00 36.62 85 ARG A N 1
ATOM 620 C CA . ARG A 1 85 ? -14.885 21.269 -11.452 1.00 36.62 85 ARG A CA 1
ATOM 621 C C . ARG A 1 85 ? -14.218 20.757 -12.729 1.00 36.62 85 ARG A C 1
ATOM 623 O O . ARG A 1 85 ? -13.420 21.471 -13.329 1.00 36.62 85 ARG A O 1
ATOM 630 N N . ALA A 1 86 ? -14.563 19.541 -13.136 1.00 35.12 86 ALA A N 1
ATOM 631 C CA . ALA A 1 86 ? -14.103 18.953 -14.388 1.00 35.12 86 ALA A CA 1
ATOM 632 C C . ALA A 1 86 ? -14.395 19.894 -15.575 1.00 35.12 86 ALA A C 1
ATOM 634 O O . ALA A 1 86 ? -15.539 20.344 -15.699 1.00 35.12 86 ALA A O 1
ATOM 635 N N . PRO A 1 87 ? -13.438 20.167 -16.483 1.00 33.84 87 PRO A N 1
ATOM 636 C CA . PRO A 1 87 ? -13.812 20.641 -17.799 1.00 33.84 87 PRO A CA 1
ATOM 637 C C . PRO A 1 87 ? -14.402 19.447 -18.552 1.00 33.84 87 PRO A C 1
ATOM 639 O O . PRO A 1 87 ? -13.755 18.415 -18.748 1.00 33.84 87 PRO A O 1
ATOM 642 N N . ALA A 1 88 ? -15.669 19.581 -18.933 1.00 39.91 88 ALA A N 1
ATOM 643 C CA . ALA A 1 88 ? -16.268 18.727 -19.940 1.00 39.91 88 ALA A CA 1
ATOM 644 C C . ALA A 1 88 ? -15.395 18.777 -21.206 1.00 39.91 88 ALA A C 1
ATOM 646 O O . ALA A 1 88 ? -15.006 19.857 -21.638 1.00 39.91 88 ALA A O 1
ATOM 647 N N . HIS A 1 89 ? -15.112 17.609 -21.784 1.00 41.91 89 HIS A N 1
ATOM 648 C CA . HIS A 1 89 ? -14.510 17.440 -23.109 1.00 41.91 89 HIS A CA 1
ATOM 649 C C . HIS A 1 89 ? -13.172 18.155 -23.377 1.00 41.91 89 HIS A C 1
ATOM 651 O O . HIS A 1 89 ? -13.137 19.271 -23.884 1.00 41.91 89 HIS A O 1
ATOM 657 N N . THR A 1 90 ? -12.058 17.423 -23.268 1.00 33.84 90 THR A N 1
ATOM 658 C CA . THR A 1 90 ? -10.948 17.604 -24.220 1.00 33.84 90 THR A CA 1
ATOM 659 C C . THR A 1 90 ? -10.477 16.270 -24.794 1.00 33.84 90 THR A C 1
ATOM 661 O O . THR A 1 90 ? -10.269 15.266 -24.116 1.00 33.84 90 THR A O 1
ATOM 664 N N . SER A 1 91 ? -10.404 16.276 -26.119 1.00 33.84 91 SER A N 1
ATOM 665 C CA . SER A 1 91 ? -10.324 15.175 -27.069 1.00 33.84 91 SER A CA 1
ATOM 666 C C . SER A 1 91 ? -8.912 14.618 -27.256 1.00 33.84 91 SER A C 1
ATOM 668 O O . SER A 1 91 ? -8.329 14.703 -28.336 1.00 33.84 91 SER A O 1
ATOM 670 N N . ARG A 1 92 ? -8.359 13.959 -26.238 1.00 29.59 92 ARG A N 1
ATOM 671 C CA . ARG A 1 92 ? -7.276 12.990 -26.469 1.00 29.59 92 ARG A CA 1
ATOM 672 C C . ARG A 1 92 ? -7.569 11.720 -25.697 1.00 29.59 92 ARG A C 1
ATOM 674 O O . ARG A 1 92 ? -7.305 11.625 -24.504 1.00 29.59 92 ARG A O 1
ATOM 681 N N . ALA A 1 93 ? -8.148 10.754 -26.403 1.00 34.62 93 ALA A N 1
ATOM 682 C CA . ALA A 1 93 ? -8.265 9.385 -25.938 1.00 34.62 93 ALA A CA 1
ATOM 683 C C . ALA A 1 93 ? -6.863 8.874 -25.566 1.00 34.62 93 ALA A C 1
ATOM 685 O O . ALA A 1 93 ? -6.032 8.597 -26.429 1.00 34.62 93 ALA A O 1
ATOM 686 N N . HIS A 1 94 ? -6.579 8.812 -24.267 1.00 39.12 94 HIS A N 1
ATOM 687 C CA . HIS A 1 94 ? -5.441 8.070 -23.746 1.00 39.12 94 HIS A CA 1
ATOM 688 C C . HIS A 1 94 ? -5.822 6.576 -23.730 1.00 39.12 94 HIS A C 1
ATOM 690 O O . HIS A 1 94 ? -6.969 6.276 -23.398 1.00 39.12 94 HIS A O 1
ATOM 696 N N . PRO A 1 95 ? -4.914 5.628 -24.035 1.00 30.83 95 PRO A N 1
ATOM 697 C CA . PRO A 1 95 ? -5.283 4.237 -24.347 1.00 30.83 95 PRO A CA 1
ATOM 698 C C . PRO A 1 95 ? -5.894 3.415 -23.198 1.00 30.83 95 PRO A C 1
ATOM 700 O O . PRO A 1 95 ? -6.255 2.265 -23.403 1.00 30.83 95 PRO A O 1
ATOM 703 N N . LEU A 1 96 ? -6.018 3.978 -21.994 1.00 41.66 96 LEU A N 1
ATOM 704 C CA . LEU A 1 96 ? -6.677 3.348 -20.851 1.00 41.66 96 LEU A CA 1
ATOM 705 C C . LEU A 1 96 ? -7.720 4.305 -20.262 1.00 41.66 96 LEU A C 1
ATOM 707 O O . LEU A 1 96 ? -7.480 4.980 -19.261 1.00 41.66 96 LEU A O 1
ATOM 711 N N . HIS A 1 97 ? -8.898 4.376 -20.881 1.00 40.12 97 HIS A N 1
ATOM 712 C CA . HIS A 1 97 ? -10.084 4.885 -20.195 1.00 40.12 97 HIS A CA 1
ATOM 713 C C . HIS A 1 97 ? -10.577 3.798 -19.232 1.00 40.12 97 HIS A C 1
ATOM 715 O O . HIS A 1 97 ? -11.391 2.954 -19.595 1.00 40.12 97 HIS A O 1
ATOM 721 N N . VAL A 1 98 ? -10.037 3.784 -18.013 1.00 45.09 98 VAL A N 1
ATOM 722 C CA . VAL A 1 98 ? -10.463 2.841 -16.972 1.00 45.09 98 VAL A CA 1
ATOM 723 C C . VAL A 1 98 ? -11.744 3.379 -16.317 1.00 45.09 98 VAL A C 1
ATOM 725 O O . VAL A 1 98 ? -11.734 4.508 -15.793 1.00 45.09 98 VAL A O 1
ATOM 728 N N . PRO A 1 99 ? -12.859 2.624 -16.343 1.00 40.03 99 PRO A N 1
ATOM 729 C CA . PRO A 1 99 ? -14.120 3.082 -15.776 1.00 40.03 99 PRO A CA 1
ATOM 730 C C . PRO A 1 99 ? -13.994 3.282 -14.254 1.00 40.03 99 PRO A C 1
ATOM 732 O O . PRO A 1 99 ? -13.176 2.626 -13.612 1.00 40.03 99 PRO A O 1
ATOM 735 N N . PRO A 1 100 ? -14.782 4.182 -13.637 1.00 46.47 100 PRO A N 1
ATOM 736 C CA . PRO A 1 100 ? -14.585 4.625 -12.251 1.00 46.47 100 PRO A CA 1
ATOM 737 C C . PRO A 1 100 ? -14.599 3.505 -11.199 1.00 46.47 100 PRO A C 1
ATOM 739 O O . PRO A 1 100 ? -13.922 3.630 -10.182 1.00 46.47 100 PRO A O 1
ATOM 742 N N . HIS A 1 101 ? -15.307 2.404 -11.458 1.00 45.50 101 HIS A N 1
ATOM 743 C CA . HIS A 1 101 ? -15.337 1.212 -10.603 1.00 45.50 101 HIS A CA 1
ATOM 744 C C . HIS A 1 101 ? -14.078 0.334 -10.714 1.00 45.50 101 HIS A C 1
ATOM 746 O O . HIS A 1 101 ? -13.835 -0.494 -9.845 1.00 45.50 101 HIS A O 1
ATOM 752 N N . MET A 1 102 ? -13.288 0.511 -11.773 1.00 40.75 102 MET A N 1
ATOM 753 C CA . MET A 1 102 ? -12.100 -0.282 -12.096 1.00 40.75 102 MET A CA 1
ATOM 754 C C . MET A 1 102 ? -10.800 0.513 -11.907 1.00 40.75 102 MET A C 1
ATOM 756 O O . MET A 1 102 ? -9.702 -0.014 -12.054 1.00 40.75 102 MET A O 1
ATOM 760 N N . ARG A 1 103 ? -10.909 1.797 -11.560 1.00 54.16 103 ARG A N 1
ATOM 761 C CA . ARG A 1 103 ? -9.767 2.619 -11.166 1.00 54.16 103 ARG A CA 1
ATOM 762 C C . ARG A 1 103 ? -9.119 1.983 -9.926 1.00 54.16 103 ARG A C 1
ATOM 764 O O . ARG A 1 103 ? -9.849 1.534 -9.050 1.00 54.16 103 ARG A O 1
ATOM 771 N N . ALA A 1 104 ? -7.788 1.961 -9.801 1.00 60.44 104 ALA A N 1
ATOM 772 C CA . ALA A 1 104 ? -7.022 1.428 -8.649 1.00 60.44 104 ALA A CA 1
ATOM 773 C C . ALA A 1 104 ? -6.359 2.587 -7.870 1.00 60.44 104 ALA A C 1
ATOM 775 O O . ALA A 1 104 ? -6.155 3.641 -8.459 1.00 60.44 104 ALA A O 1
ATOM 776 N N . GLY A 1 105 ? -6.166 2.497 -6.549 1.00 81.25 105 GLY A N 1
ATOM 777 C CA . GLY A 1 105 ? -5.602 3.606 -5.765 1.00 81.25 105 GLY A CA 1
ATOM 778 C C . GLY A 1 105 ? -5.749 3.446 -4.253 1.00 81.25 105 GLY A C 1
ATOM 779 O O . GLY A 1 105 ? -6.873 3.467 -3.750 1.00 81.25 105 GLY A O 1
ATOM 780 N N . PHE A 1 106 ? -4.636 3.371 -3.517 1.00 86.81 106 PHE A N 1
ATOM 781 C CA . PHE A 1 106 ? -4.641 3.233 -2.052 1.00 86.81 106 PHE A CA 1
ATOM 782 C C . PHE A 1 106 ? -5.394 4.361 -1.353 1.00 86.81 106 PHE A C 1
ATOM 784 O O . PHE A 1 106 ? -6.219 4.106 -0.475 1.00 86.81 106 PHE A O 1
ATOM 791 N N . LYS A 1 107 ? -5.185 5.609 -1.793 1.00 84.62 107 LYS A N 1
ATOM 792 C CA . LYS A 1 107 ? -5.882 6.758 -1.207 1.00 84.62 107 LYS A CA 1
ATOM 793 C C . LYS A 1 107 ? -7.396 6.680 -1.401 1.00 84.62 107 LYS A C 1
ATOM 795 O O . LYS A 1 107 ? -8.152 7.081 -0.522 1.00 84.62 107 LYS A O 1
ATOM 800 N N . ARG A 1 108 ? -7.845 6.133 -2.534 1.00 84.62 108 ARG A N 1
ATOM 801 C CA . ARG A 1 108 ? -9.271 5.942 -2.831 1.00 84.62 108 ARG A CA 1
ATOM 802 C C . ARG A 1 108 ? -9.867 4.767 -2.055 1.00 84.62 108 ARG A C 1
ATOM 804 O O . ARG A 1 108 ? -11.038 4.818 -1.704 1.00 84.62 108 ARG A O 1
ATOM 811 N N . ALA A 1 109 ? -9.077 3.728 -1.784 1.00 85.12 109 ALA A N 1
ATOM 812 C CA . ALA A 1 109 ? -9.497 2.606 -0.948 1.00 85.12 109 ALA A CA 1
ATOM 813 C C . ALA A 1 109 ? -9.703 2.999 0.529 1.00 85.12 109 ALA A C 1
ATOM 815 O O . ALA A 1 109 ? -10.286 2.225 1.269 1.00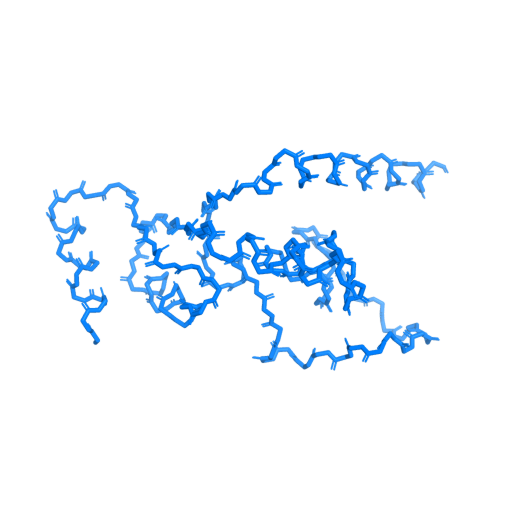 85.12 109 ALA A O 1
ATOM 816 N N . GLY A 1 110 ? -9.275 4.195 0.952 1.00 84.69 110 GLY A N 1
ATOM 817 C CA . GLY A 1 110 ? -9.432 4.680 2.328 1.00 84.69 110 GLY A CA 1
ATOM 818 C C . GLY A 1 110 ? -8.137 4.678 3.138 1.00 84.69 110 GLY A C 1
ATOM 819 O O . GLY A 1 110 ? -8.159 5.004 4.320 1.00 84.69 110 GLY A O 1
ATOM 820 N N . ALA A 1 111 ? -6.995 4.363 2.516 1.00 87.94 111 ALA A N 1
ATOM 821 C CA . ALA A 1 111 ? -5.704 4.451 3.185 1.00 87.94 111 ALA A CA 1
ATOM 822 C C . ALA A 1 111 ? -5.322 5.914 3.452 1.00 87.94 111 ALA A C 1
ATOM 824 O O . ALA A 1 111 ? -5.308 6.763 2.549 1.00 87.94 111 ALA A O 1
ATOM 825 N N . THR A 1 112 ? -4.956 6.202 4.696 1.00 88.31 112 THR A N 1
ATOM 826 C CA . THR A 1 112 ? -4.467 7.521 5.112 1.00 88.31 112 THR A CA 1
ATOM 827 C C . THR A 1 112 ? -2.948 7.558 5.134 1.00 88.31 112 THR A C 1
ATOM 829 O O . THR A 1 112 ? -2.362 8.572 4.756 1.00 88.31 112 THR A O 1
ATOM 832 N N . ILE A 1 113 ? -2.320 6.445 5.514 1.00 91.50 113 ILE A N 1
ATOM 833 C CA . ILE A 1 113 ? -0.868 6.296 5.601 1.00 91.50 113 ILE A CA 1
ATOM 834 C C . ILE A 1 113 ? -0.428 5.253 4.577 1.00 91.50 113 ILE A C 1
ATOM 836 O O . ILE A 1 113 ? -1.060 4.207 4.427 1.00 91.50 113 ILE A O 1
ATOM 840 N N . LEU A 1 114 ? 0.671 5.525 3.880 1.00 91.19 114 LEU A N 1
ATOM 841 C CA . LEU A 1 114 ? 1.261 4.574 2.954 1.00 91.19 114 LEU A CA 1
ATOM 842 C C . LEU A 1 114 ? 2.736 4.363 3.261 1.00 91.19 114 LEU A C 1
ATOM 844 O O . LEU A 1 114 ? 3.509 5.315 3.347 1.00 91.19 114 LEU A O 1
ATOM 848 N N . ILE A 1 115 ? 3.119 3.096 3.329 1.00 93.12 115 ILE A N 1
ATOM 849 C CA . ILE A 1 115 ? 4.495 2.655 3.474 1.00 93.12 115 ILE A CA 1
ATOM 850 C C . ILE A 1 115 ? 4.892 1.966 2.166 1.00 93.12 115 ILE A C 1
ATOM 852 O O . ILE A 1 115 ? 4.333 0.934 1.798 1.00 93.12 115 ILE A O 1
ATOM 856 N N . THR A 1 116 ? 5.825 2.570 1.430 1.00 93.12 116 THR A N 1
ATOM 857 C CA . THR A 1 116 ? 6.262 2.092 0.112 1.00 93.12 116 THR A CA 1
ATOM 858 C C . THR A 1 116 ? 7.748 2.350 -0.111 1.00 93.12 116 THR A C 1
ATOM 860 O O . THR A 1 116 ? 8.292 3.366 0.322 1.00 93.12 116 THR A O 1
ATOM 863 N N . TYR A 1 117 ? 8.388 1.452 -0.858 1.00 93.88 117 TYR A N 1
ATOM 864 C CA . TYR A 1 117 ? 9.754 1.614 -1.353 1.00 93.88 117 TYR A CA 1
ATOM 865 C C . TYR A 1 117 ? 9.887 2.709 -2.422 1.00 93.88 117 TYR A C 1
ATOM 867 O O . TYR A 1 117 ? 10.980 3.226 -2.623 1.00 93.88 117 TYR A O 1
ATOM 875 N N . PHE A 1 118 ? 8.790 3.111 -3.076 1.00 92.94 118 PHE A N 1
ATOM 876 C CA . PHE A 1 118 ? 8.794 4.198 -4.063 1.00 92.94 118 PHE A CA 1
ATOM 877 C C . PHE A 1 118 ? 8.745 5.598 -3.434 1.00 92.94 118 PHE A C 1
ATOM 879 O O . PHE A 1 118 ? 8.773 6.588 -4.160 1.00 92.94 118 PHE A O 1
ATOM 886 N N . ALA A 1 119 ? 8.688 5.718 -2.103 1.00 91.12 119 ALA A N 1
ATOM 887 C CA . ALA A 1 119 ? 8.617 7.002 -1.403 1.00 91.12 119 ALA A CA 1
ATOM 888 C C . ALA A 1 119 ? 9.636 8.063 -1.888 1.00 91.12 119 ALA A C 1
ATOM 890 O O . ALA A 1 119 ? 9.211 9.194 -2.149 1.00 91.12 119 ALA A O 1
ATOM 891 N N . PRO A 1 120 ? 10.943 7.759 -2.066 1.00 91.50 120 PRO A N 1
ATOM 892 C CA . PRO A 1 120 ? 11.897 8.755 -2.555 1.00 91.50 120 PRO A CA 1
ATOM 893 C C . PRO A 1 120 ? 11.607 9.214 -3.989 1.00 91.50 120 PRO A C 1
ATOM 895 O O . PRO A 1 120 ? 11.803 10.388 -4.295 1.00 91.50 120 PRO A O 1
ATOM 898 N N . ASP A 1 121 ? 11.133 8.329 -4.865 1.00 91.25 121 ASP A N 1
ATOM 899 C CA . ASP A 1 121 ? 10.859 8.669 -6.265 1.00 91.25 121 ASP A CA 1
ATOM 900 C C . ASP A 1 121 ? 9.547 9.439 -6.408 1.00 91.25 121 ASP A C 1
ATOM 902 O O . ASP A 1 121 ? 9.502 10.471 -7.074 1.00 91.25 121 ASP A O 1
ATOM 906 N N . VAL A 1 122 ? 8.521 9.035 -5.659 1.00 89.25 122 VAL A N 1
ATOM 907 C CA . VAL A 1 122 ? 7.245 9.754 -5.563 1.00 89.25 122 VAL A CA 1
ATOM 908 C C . VAL A 1 122 ? 7.463 11.185 -5.085 1.00 89.25 122 VAL A C 1
ATOM 910 O O . VAL A 1 122 ? 6.898 12.117 -5.653 1.00 89.25 122 VAL A O 1
ATOM 913 N N . LEU A 1 123 ? 8.322 11.394 -4.083 1.00 89.69 123 LEU A N 1
ATOM 914 C CA . LEU A 1 123 ? 8.635 12.739 -3.607 1.00 89.69 123 LEU A CA 1
ATOM 915 C C . LEU A 1 123 ? 9.279 13.604 -4.702 1.00 89.69 123 LEU A C 1
ATOM 917 O O . LEU A 1 123 ? 8.956 14.789 -4.808 1.00 89.69 123 LEU A O 1
ATOM 921 N N . LYS A 1 124 ? 10.168 13.033 -5.525 1.00 90.62 124 LYS A N 1
ATOM 922 C CA . LYS A 1 124 ? 10.772 13.745 -6.664 1.00 90.62 124 LYS A CA 1
ATOM 923 C C . LYS A 1 124 ? 9.707 14.120 -7.696 1.00 90.62 124 LYS A C 1
ATOM 925 O O . LYS A 1 124 ? 9.651 15.279 -8.102 1.00 90.62 124 LYS A O 1
ATOM 930 N N . TRP A 1 125 ? 8.834 13.183 -8.067 1.00 88.06 125 TRP A N 1
ATOM 931 C CA . TRP A 1 125 ? 7.776 13.409 -9.058 1.00 88.06 125 TRP A CA 1
ATOM 932 C C . TRP A 1 125 ? 6.737 14.434 -8.595 1.00 88.06 125 TRP A C 1
ATOM 934 O O . TRP A 1 125 ? 6.326 15.298 -9.371 1.00 88.06 125 TRP A O 1
ATOM 944 N N . LEU A 1 126 ? 6.362 14.409 -7.313 1.00 85.06 126 LEU A N 1
ATOM 945 C CA . LEU A 1 126 ? 5.454 15.399 -6.729 1.00 85.06 126 LEU A CA 1
ATOM 946 C C . LEU A 1 126 ? 6.060 16.806 -6.742 1.00 85.06 126 LEU A C 1
ATOM 948 O O . LEU A 1 126 ? 5.379 17.761 -7.115 1.00 85.06 126 LEU A O 1
ATOM 952 N N . LYS A 1 127 ? 7.343 16.945 -6.383 1.00 86.31 127 LYS A N 1
ATOM 953 C CA . LYS A 1 127 ? 8.051 18.234 -6.441 1.00 86.31 127 LYS A CA 1
ATOM 954 C C . LYS A 1 127 ? 8.169 18.754 -7.873 1.00 86.31 127 LYS A C 1
ATOM 956 O O . LYS A 1 127 ? 7.904 19.930 -8.106 1.00 86.31 127 LYS A O 1
ATOM 961 N N . ALA A 1 128 ? 8.512 17.883 -8.823 1.00 83.50 128 ALA A N 1
ATOM 962 C CA . ALA A 1 128 ? 8.578 18.234 -10.239 1.00 83.50 128 ALA A CA 1
ATOM 963 C C . ALA A 1 128 ? 7.213 18.715 -10.760 1.00 83.50 128 ALA A C 1
ATOM 965 O O . ALA A 1 128 ? 7.116 19.793 -11.340 1.00 83.50 128 ALA A O 1
ATOM 966 N N . SER A 1 129 ? 6.143 17.978 -10.448 1.00 77.50 129 SER A N 1
ATOM 967 C CA . SER A 1 129 ? 4.771 18.337 -10.829 1.00 77.50 129 SER A CA 1
ATOM 968 C C . SER A 1 129 ? 4.331 19.680 -10.236 1.00 77.50 129 SER A C 1
ATOM 970 O O . SER A 1 129 ? 3.709 20.493 -10.921 1.00 77.50 129 SER A O 1
ATOM 972 N N . ALA A 1 130 ? 4.666 19.943 -8.968 1.00 74.88 130 ALA A N 1
ATOM 973 C CA . ALA A 1 130 ? 4.352 21.207 -8.306 1.00 74.88 130 ALA A CA 1
ATOM 974 C C . ALA A 1 130 ? 5.090 22.397 -8.944 1.00 74.88 130 ALA A C 1
ATOM 976 O O . ALA A 1 130 ? 4.486 23.454 -9.134 1.00 74.88 130 ALA A O 1
ATOM 977 N N . ALA A 1 131 ? 6.361 22.216 -9.319 1.00 76.50 131 ALA A N 1
AT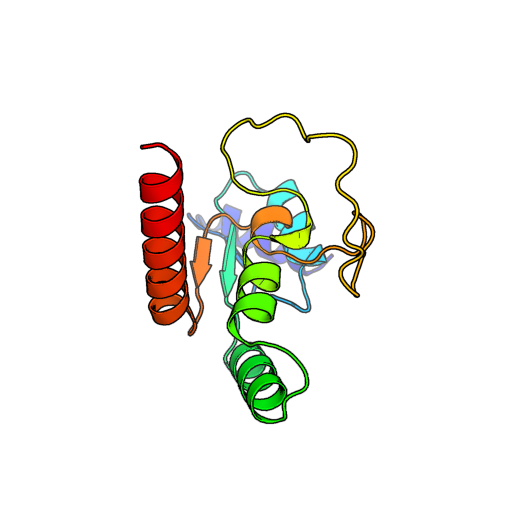OM 978 C CA . ALA A 1 131 ? 7.147 23.233 -10.012 1.00 76.50 131 ALA A CA 1
ATOM 979 C C . ALA A 1 131 ? 6.563 23.561 -11.398 1.00 76.50 131 ALA A C 1
ATOM 981 O O . ALA A 1 131 ? 6.377 24.733 -11.724 1.00 76.50 131 ALA A O 1
ATOM 982 N N . THR A 1 132 ? 6.180 22.545 -12.180 1.00 74.56 132 THR A N 1
ATOM 983 C CA . THR A 1 132 ? 5.508 22.741 -13.477 1.00 74.56 132 THR A CA 1
ATOM 984 C C . THR A 1 132 ? 4.170 23.467 -13.321 1.00 74.56 132 THR A C 1
ATOM 986 O O . THR A 1 132 ? 3.865 24.378 -14.087 1.00 74.56 132 THR A O 1
ATOM 989 N N . ALA A 1 133 ? 3.380 23.119 -12.301 1.00 70.44 133 ALA A N 1
ATOM 990 C CA . ALA A 1 133 ? 2.099 23.771 -12.039 1.00 70.44 133 ALA A CA 1
ATOM 991 C C . ALA A 1 133 ? 2.245 25.237 -11.592 1.00 70.44 133 ALA A C 1
ATOM 993 O O . ALA A 1 133 ? 1.359 26.046 -11.859 1.00 70.44 133 ALA A O 1
ATOM 994 N N . ALA A 1 134 ? 3.332 25.591 -10.899 1.00 68.62 134 ALA A N 1
ATOM 995 C CA . ALA A 1 134 ? 3.630 26.975 -10.536 1.00 68.62 134 ALA A CA 1
ATOM 996 C C . ALA A 1 134 ? 3.998 27.822 -11.766 1.00 68.62 134 ALA A C 1
ATOM 998 O O . ALA A 1 134 ? 3.485 28.927 -11.901 1.00 68.62 134 ALA A O 1
ATOM 999 N N . ALA A 1 135 ? 4.790 27.274 -12.692 1.00 67.62 135 ALA A N 1
ATOM 1000 C CA . ALA A 1 135 ? 5.193 27.955 -13.926 1.00 67.62 135 ALA A CA 1
ATOM 1001 C C . ALA A 1 135 ? 4.041 28.197 -14.922 1.00 67.62 135 ALA A C 1
ATOM 1003 O O . ALA A 1 135 ? 4.142 29.061 -15.782 1.00 67.62 135 ALA A O 1
ATOM 1004 N N . HIS A 1 136 ? 2.943 27.441 -14.830 1.00 58.53 136 HIS A N 1
ATOM 1005 C CA . HIS A 1 136 ? 1.773 27.614 -15.703 1.00 58.53 136 HIS A CA 1
ATOM 1006 C C . HIS A 1 136 ? 0.743 28.623 -15.163 1.00 58.53 136 HIS A C 1
ATOM 1008 O O . HIS A 1 136 ? -0.256 28.897 -15.822 1.00 58.53 136 HIS A O 1
ATOM 1014 N N . ARG A 1 137 ? 0.957 29.142 -13.946 1.00 51.78 137 ARG A N 1
ATOM 1015 C CA . ARG A 1 137 ? 0.108 30.158 -13.296 1.00 51.78 137 ARG A CA 1
ATOM 1016 C C . ARG A 1 137 ? 0.684 31.579 -13.383 1.00 51.78 137 ARG A C 1
ATOM 1018 O O . ARG A 1 137 ? 0.071 32.491 -12.832 1.00 51.78 137 ARG A O 1
ATOM 1025 N N . SER A 1 138 ? 1.835 31.745 -14.034 1.00 48.88 138 SER A N 1
ATOM 1026 C CA . SER A 1 138 ? 2.548 33.010 -14.263 1.00 48.88 138 SER A CA 1
ATOM 1027 C C . SER A 1 138 ? 2.460 33.458 -15.712 1.00 48.88 138 SER A C 1
ATOM 1029 O O . SER A 1 138 ? 2.580 32.563 -16.579 1.00 48.88 138 SER A O 1
#